Protein AF-A0A381DK82-F1 (afdb_monomer)

Foldseek 3Di:
DAPAVVVVVQQLVQADPVQQVVVCVVDPPDPAAARSHDPVSLLVVLVVCLVPDDLVCCLVRDDDRHPSSVVSNVSNQVVVVDVVSVVVSVVVD

pLDDT: mean 91.91, std 7.05, range [56.94, 98.44]

Sequence (93 aa):
MSYQNEILEKLNKFRDKKYLEFSQKLIPNANASILGVKIPYIKKIAKEISKNYNAEMFLSLYEPKFHEEYLLKAIFLNLQKNINLEISYAKNL

Structure (mmCIF, N/CA/C/O backbone):
data_AF-A0A381DK82-F1
#
_entry.id   AF-A0A381DK82-F1
#
loop_
_atom_site.group_PDB
_atom_site.id
_atom_site.type_symbol
_atom_site.label_atom_id
_atom_site.label_alt_id
_atom_site.label_comp_id
_atom_site.label_asym_id
_atom_site.label_entity_id
_atom_site.label_seq_id
_atom_site.pdbx_PDB_ins_code
_atom_site.Cartn_x
_atom_site.Cartn_y
_atom_site.Cartn_z
_atom_site.occupancy
_atom_site.B_iso_or_equiv
_atom_site.auth_seq_id
_atom_site.auth_comp_id
_atom_site.auth_asym_id
_atom_site.auth_atom_id
_atom_site.pdbx_PDB_model_num
ATOM 1 N N . MET A 1 1 ? 16.640 -10.217 3.863 1.00 56.94 1 MET A N 1
ATOM 2 C CA . MET A 1 1 ? 15.286 -9.824 4.314 1.00 56.94 1 MET A CA 1
ATOM 3 C C . MET A 1 1 ? 14.340 -10.085 3.147 1.00 56.94 1 MET A C 1
ATOM 5 O O . MET A 1 1 ? 14.721 -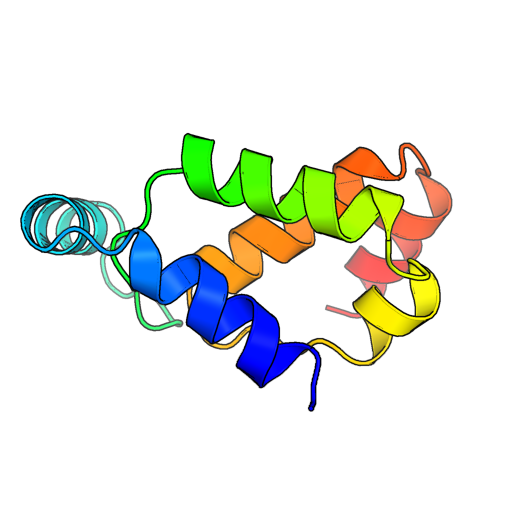9.757 2.034 1.00 56.94 1 MET A O 1
ATOM 9 N N . SER A 1 2 ? 13.201 -10.757 3.345 1.00 85.50 2 SER A N 1
ATOM 10 C CA . SER A 1 2 ? 12.232 -11.001 2.255 1.00 85.50 2 SER A CA 1
ATOM 11 C C . SER A 1 2 ? 11.486 -9.706 1.900 1.00 85.50 2 SER A C 1
ATOM 13 O O . SER A 1 2 ? 11.260 -8.895 2.803 1.00 85.50 2 SER A O 1
ATOM 15 N N . TYR A 1 3 ? 11.052 -9.544 0.638 1.00 91.00 3 TYR A N 1
ATOM 16 C CA . TYR A 1 3 ? 10.149 -8.457 0.214 1.00 91.00 3 TYR A CA 1
ATOM 17 C C . TYR A 1 3 ? 8.947 -8.319 1.151 1.00 91.00 3 TYR A C 1
ATOM 19 O O . TYR A 1 3 ? 8.519 -7.207 1.452 1.00 91.00 3 TYR A O 1
ATOM 27 N N . GLN A 1 4 ? 8.460 -9.449 1.672 1.00 93.06 4 GLN A N 1
ATOM 28 C CA . GLN A 1 4 ? 7.353 -9.484 2.615 1.00 93.06 4 GLN A CA 1
ATOM 29 C C . GLN A 1 4 ? 7.616 -8.636 3.863 1.00 93.06 4 GLN A C 1
ATOM 31 O O . GLN A 1 4 ? 6.797 -7.798 4.233 1.00 93.06 4 GLN A O 1
ATOM 36 N N . ASN A 1 5 ? 8.767 -8.840 4.506 1.00 92.81 5 ASN A N 1
ATOM 37 C CA . ASN A 1 5 ? 9.082 -8.172 5.765 1.00 92.81 5 ASN A CA 1
ATOM 38 C C . ASN A 1 5 ? 9.331 -6.681 5.535 1.00 92.81 5 ASN A C 1
ATOM 40 O O . ASN A 1 5 ? 8.808 -5.855 6.277 1.00 92.81 5 ASN A O 1
ATOM 44 N N . GLU A 1 6 ? 10.065 -6.331 4.476 1.00 94.62 6 GLU A N 1
ATOM 45 C CA . GLU A 1 6 ? 10.376 -4.932 4.177 1.00 94.62 6 GLU A CA 1
ATOM 46 C C . GLU A 1 6 ? 9.110 -4.117 3.863 1.00 94.62 6 GLU A C 1
ATOM 48 O O . GLU A 1 6 ? 8.935 -3.001 4.361 1.00 94.62 6 GLU A O 1
ATOM 53 N N . ILE A 1 7 ? 8.190 -4.672 3.069 1.00 96.19 7 ILE A N 1
ATOM 54 C CA . ILE A 1 7 ? 6.952 -3.973 2.712 1.00 96.19 7 ILE A CA 1
ATOM 55 C C . ILE A 1 7 ? 6.024 -3.854 3.911 1.00 96.19 7 ILE A C 1
ATOM 57 O O . ILE A 1 7 ? 5.475 -2.774 4.149 1.00 96.19 7 ILE A O 1
ATOM 61 N N . LEU A 1 8 ? 5.884 -4.921 4.696 1.00 96.19 8 LEU A N 1
ATOM 62 C CA . LEU A 1 8 ? 5.067 -4.886 5.899 1.00 96.19 8 LEU A CA 1
ATOM 63 C C . LEU A 1 8 ? 5.604 -3.857 6.905 1.00 96.19 8 LEU A C 1
ATOM 65 O O . LEU A 1 8 ? 4.823 -3.100 7.478 1.00 96.19 8 LEU A O 1
ATOM 69 N N . GLU A 1 9 ? 6.924 -3.749 7.077 1.00 96.69 9 GLU A N 1
ATOM 70 C CA . GLU A 1 9 ? 7.544 -2.696 7.890 1.00 96.69 9 GLU A CA 1
ATOM 71 C C . GLU A 1 9 ? 7.236 -1.289 7.362 1.00 96.69 9 GLU A C 1
ATOM 73 O O . GLU A 1 9 ? 6.879 -0.400 8.140 1.00 96.69 9 GLU A O 1
ATOM 78 N N . LYS A 1 10 ? 7.331 -1.068 6.043 1.00 97.31 10 LYS A N 1
ATOM 79 C CA . LYS A 1 10 ? 6.984 0.222 5.423 1.00 97.31 10 LYS A CA 1
ATOM 80 C C . LYS A 1 10 ? 5.508 0.570 5.627 1.00 97.31 10 LYS A C 1
ATOM 82 O O . LYS A 1 10 ? 5.211 1.712 5.970 1.00 97.31 10 LYS A O 1
ATOM 87 N N . LEU A 1 11 ? 4.594 -0.386 5.457 1.00 98.00 11 LEU A N 1
ATOM 88 C CA . LEU A 1 11 ? 3.154 -0.187 5.661 1.00 98.00 11 LEU A CA 1
ATOM 89 C C . LEU A 1 11 ? 2.812 0.061 7.135 1.00 98.00 11 LEU A C 1
ATOM 91 O O . LEU A 1 11 ? 2.023 0.956 7.436 1.00 98.00 11 LEU A O 1
ATOM 95 N N . ASN A 1 12 ? 3.446 -0.667 8.059 1.00 97.25 12 ASN A N 1
ATOM 96 C CA . ASN A 1 12 ? 3.215 -0.528 9.498 1.00 97.25 12 ASN A CA 1
ATOM 97 C C . ASN A 1 12 ? 3.475 0.897 10.009 1.00 97.25 12 ASN A C 1
ATOM 99 O O . ASN A 1 12 ? 2.751 1.367 10.885 1.00 97.25 12 ASN A O 1
ATOM 103 N N . LYS A 1 13 ? 4.435 1.618 9.414 1.00 97.94 13 LYS A N 1
ATOM 104 C CA . LYS A 1 13 ? 4.733 3.026 9.744 1.00 97.94 13 LYS A CA 1
ATOM 105 C C . LYS A 1 13 ? 3.579 3.992 9.451 1.00 97.94 13 LYS A C 1
ATOM 107 O O . LYS A 1 13 ? 3.580 5.101 9.975 1.00 97.94 13 LYS A O 1
ATOM 112 N N . PHE A 1 14 ? 2.613 3.595 8.622 1.00 98.00 14 PHE A N 1
ATOM 113 C CA . PHE A 1 14 ? 1.487 4.434 8.199 1.00 98.00 14 PHE A CA 1
ATOM 114 C C . PHE A 1 14 ? 0.126 3.910 8.668 1.00 98.00 14 PHE A C 1
ATOM 116 O O . PHE A 1 14 ? -0.904 4.358 8.158 1.00 98.00 14 PHE A O 1
ATOM 123 N N . ARG A 1 15 ? 0.098 2.959 9.611 1.00 97.38 15 ARG A N 1
ATOM 124 C CA . ARG A 1 15 ? -1.160 2.453 10.169 1.00 97.38 15 ARG A CA 1
ATOM 125 C C . ARG A 1 15 ? -1.878 3.538 10.955 1.00 97.38 15 ARG A C 1
ATOM 127 O O . ARG A 1 15 ? -1.288 4.224 11.785 1.00 97.38 15 ARG A O 1
ATOM 134 N N . ASP A 1 16 ? -3.177 3.633 10.724 1.00 97.75 16 ASP A N 1
ATOM 135 C CA . ASP A 1 16 ? -4.068 4.563 11.402 1.00 97.75 16 ASP A CA 1
ATOM 136 C C . ASP A 1 16 ? -5.275 3.781 11.927 1.00 97.75 16 ASP A C 1
ATOM 138 O O . ASP A 1 16 ? -6.036 3.191 11.161 1.00 97.75 16 ASP A O 1
ATOM 142 N N . LYS A 1 17 ? -5.451 3.769 13.254 1.00 96.44 17 LYS A N 1
ATOM 143 C CA . LYS A 1 17 ? -6.530 3.022 13.913 1.00 96.44 17 LYS A CA 1
ATOM 144 C C . LYS A 1 17 ? -7.919 3.520 13.505 1.00 96.44 17 LYS A C 1
ATOM 146 O O . LYS A 1 17 ? -8.809 2.708 13.273 1.00 96.44 17 LYS A O 1
ATOM 151 N N . LYS A 1 18 ? -8.110 4.836 13.375 1.00 96.56 18 LYS A N 1
ATOM 152 C CA . LYS A 1 18 ? -9.404 5.400 12.960 1.00 96.56 18 LYS A CA 1
ATOM 153 C C . LYS A 1 18 ? -9.701 5.031 11.511 1.00 96.56 18 LYS A C 1
ATOM 155 O O . LYS A 1 18 ? -10.834 4.701 11.172 1.00 96.56 18 LYS A O 1
ATOM 160 N N . TYR A 1 19 ? -8.679 5.063 10.656 1.00 97.00 19 TYR A N 1
ATOM 161 C CA . TYR A 1 19 ? -8.824 4.655 9.263 1.00 97.00 19 TYR A CA 1
ATOM 162 C C . TYR A 1 19 ? -9.042 3.144 9.112 1.00 97.00 19 TYR A C 1
ATOM 164 O O . TYR A 1 19 ? -9.816 2.738 8.250 1.00 97.00 19 TYR A O 1
ATOM 172 N N . LEU A 1 20 ? -8.425 2.314 9.960 1.00 95.69 20 LEU A N 1
ATOM 173 C CA . LEU A 1 20 ? -8.706 0.879 10.049 1.00 95.69 20 LEU A CA 1
ATOM 174 C C . LEU A 1 20 ? -10.184 0.624 10.361 1.00 95.69 20 LEU A C 1
ATOM 176 O O . LEU A 1 20 ? -10.850 -0.066 9.595 1.00 95.69 20 LEU A O 1
ATOM 180 N N . GLU A 1 21 ? -10.703 1.217 11.438 1.00 94.81 21 GLU A N 1
ATOM 181 C CA . GLU A 1 21 ? -12.107 1.066 11.848 1.00 94.81 21 GLU A CA 1
ATOM 182 C C . GLU A 1 21 ? -13.073 1.536 10.751 1.00 94.81 21 GLU A C 1
ATOM 184 O O . GLU A 1 21 ? -14.089 0.895 10.484 1.00 94.81 21 GLU A O 1
ATOM 189 N N . PHE A 1 22 ? -12.748 2.641 10.078 1.00 94.56 22 PHE A N 1
ATOM 190 C CA . PHE A 1 22 ? -13.498 3.122 8.921 1.00 94.56 22 PHE A CA 1
ATOM 191 C C . PHE A 1 22 ? -13.469 2.121 7.756 1.00 94.56 22 PHE A C 1
ATOM 193 O O . PHE A 1 22 ? -14.511 1.797 7.189 1.00 94.56 22 PHE A O 1
ATOM 200 N N . SER A 1 23 ? -12.289 1.595 7.423 1.00 93.31 23 SER A N 1
ATOM 201 C CA . SER A 1 23 ? -12.098 0.675 6.296 1.00 93.31 23 SER A CA 1
ATOM 202 C C . SER A 1 23 ? -12.782 -0.671 6.535 1.00 93.31 23 SER A C 1
ATOM 204 O O . SER A 1 23 ? -13.395 -1.209 5.620 1.00 93.31 23 SER A O 1
ATOM 206 N N . GLN A 1 24 ? -12.759 -1.183 7.768 1.00 93.44 24 GLN A N 1
ATOM 207 C CA . GLN A 1 24 ? -13.475 -2.403 8.162 1.00 93.44 24 GLN A CA 1
ATOM 208 C C . GLN A 1 24 ? -14.994 -2.269 8.012 1.00 93.44 24 GLN A C 1
ATOM 210 O O . GLN A 1 24 ? -15.659 -3.234 7.649 1.00 93.44 24 GLN A O 1
ATOM 215 N N . LYS A 1 25 ? -15.550 -1.076 8.257 1.00 93.62 25 LYS A N 1
ATOM 216 C CA . LYS A 1 25 ? -16.979 -0.810 8.026 1.00 93.62 25 LYS A CA 1
ATOM 217 C C . LYS A 1 25 ? -17.322 -0.737 6.539 1.00 93.62 25 LYS A C 1
ATOM 219 O O . LYS A 1 25 ? -18.408 -1.154 6.155 1.00 93.62 25 LYS A O 1
ATOM 224 N N . LEU A 1 26 ? -16.421 -0.194 5.717 1.00 93.06 26 LEU A N 1
ATOM 225 C CA . LEU A 1 26 ? -16.619 -0.075 4.269 1.00 93.06 26 LEU A CA 1
ATOM 226 C C . LEU A 1 26 ? -16.419 -1.387 3.508 1.00 93.06 26 LEU A C 1
ATOM 228 O O . LEU A 1 26 ? -17.039 -1.578 2.467 1.00 93.06 26 LEU A O 1
ATOM 232 N N . ILE A 1 27 ? -15.544 -2.261 4.003 1.00 89.00 27 ILE A N 1
ATOM 233 C CA . ILE A 1 27 ? -15.203 -3.542 3.382 1.00 89.00 27 ILE A CA 1
ATOM 234 C C . ILE A 1 27 ? -15.649 -4.660 4.336 1.00 89.00 27 ILE A C 1
ATOM 236 O O . ILE A 1 27 ? -14.810 -5.312 4.969 1.00 89.00 27 ILE A O 1
ATOM 240 N N . PRO A 1 28 ? -16.970 -4.861 4.502 1.00 77.75 28 PRO A N 1
ATOM 241 C CA . PRO A 1 28 ? -17.467 -5.948 5.327 1.00 77.75 28 PRO A CA 1
ATOM 242 C C . PRO A 1 28 ? -17.012 -7.287 4.731 1.00 77.75 28 PRO A C 1
ATOM 244 O O . PRO A 1 28 ? -16.990 -7.456 3.513 1.00 77.75 28 PRO A O 1
ATOM 247 N N . ASN A 1 29 ? -16.661 -8.243 5.595 1.00 82.69 29 ASN A N 1
ATOM 248 C CA . ASN A 1 29 ? -16.228 -9.593 5.210 1.00 82.69 29 ASN A CA 1
ATOM 249 C C . ASN A 1 29 ? -14.977 -9.630 4.314 1.00 82.69 29 ASN A C 1
ATOM 251 O O . ASN A 1 29 ? -14.881 -10.448 3.402 1.00 82.69 29 ASN A O 1
ATOM 255 N N . ALA A 1 30 ? -14.009 -8.744 4.554 1.00 77.44 30 ALA A N 1
ATOM 256 C CA . ALA A 1 30 ? -12.739 -8.799 3.844 1.00 77.44 30 ALA A CA 1
ATOM 257 C C . ALA A 1 30 ? -12.054 -10.170 4.037 1.00 77.44 30 ALA A C 1
ATOM 259 O O . ALA A 1 30 ? -11.761 -10.570 5.162 1.00 77.44 30 ALA A O 1
ATOM 260 N N . ASN A 1 31 ? -11.743 -10.856 2.932 1.00 76.56 31 ASN A N 1
ATOM 261 C CA . ASN A 1 31 ? -10.991 -12.123 2.943 1.00 76.56 31 ASN A CA 1
ATOM 262 C C . ASN A 1 31 ? -9.543 -11.955 3.440 1.00 76.56 31 ASN A C 1
ATOM 264 O O . ASN A 1 31 ? -8.890 -12.930 3.801 1.00 76.56 31 ASN A O 1
ATOM 268 N N . ALA A 1 32 ? -9.037 -10.720 3.438 1.00 82.12 32 ALA A N 1
ATOM 269 C CA . ALA A 1 32 ? -7.717 -10.359 3.929 1.00 82.12 32 ALA A CA 1
ATOM 270 C C . ALA A 1 32 ? -7.835 -9.373 5.095 1.00 82.12 32 ALA A C 1
ATOM 272 O O . ALA A 1 32 ? -8.670 -8.466 5.081 1.00 82.12 32 ALA A O 1
ATOM 273 N N . SER A 1 33 ? -6.943 -9.510 6.076 1.00 92.50 33 SER A N 1
ATOM 274 C CA . SER A 1 33 ? -6.828 -8.563 7.186 1.00 92.50 33 SER A CA 1
ATOM 275 C C . SER A 1 33 ? -6.513 -7.152 6.675 1.00 92.50 33 SER A C 1
ATOM 277 O O . SER A 1 33 ? -5.737 -6.980 5.736 1.00 92.50 33 SER A O 1
ATOM 279 N N . ILE A 1 34 ? -7.080 -6.130 7.316 1.00 95.25 34 ILE A N 1
ATOM 280 C CA . ILE A 1 34 ? -6.874 -4.717 6.961 1.00 95.25 34 ILE A CA 1
ATOM 281 C C . ILE A 1 34 ? -5.869 -4.098 7.944 1.00 95.25 34 ILE A C 1
ATOM 283 O O . ILE A 1 34 ? -5.976 -4.296 9.156 1.00 95.25 34 ILE A O 1
ATOM 287 N N . LEU A 1 35 ? -4.884 -3.350 7.444 1.00 96.69 35 LEU A N 1
ATOM 288 C CA . LEU A 1 35 ? -3.880 -2.666 8.269 1.00 96.69 35 LEU A CA 1
ATOM 289 C C . LEU A 1 35 ? -4.331 -1.271 8.717 1.00 96.69 35 LEU A C 1
ATOM 291 O O . LEU A 1 35 ? -3.931 -0.832 9.799 1.00 96.69 35 LEU A O 1
ATOM 295 N N . GLY A 1 36 ? -5.151 -0.596 7.912 1.00 97.00 36 GLY A N 1
ATOM 296 C CA . GLY A 1 36 ? -5.560 0.791 8.091 1.00 97.00 36 GLY A CA 1
ATOM 297 C C . GLY A 1 36 ? -4.574 1.779 7.475 1.00 97.00 36 GLY A C 1
ATOM 298 O O . GLY A 1 36 ? -4.263 2.785 8.109 1.00 97.00 36 GLY A O 1
ATOM 299 N N . VAL A 1 37 ? -4.069 1.514 6.264 1.00 98.25 37 VAL A N 1
ATOM 300 C CA . VAL A 1 37 ? -3.135 2.419 5.564 1.00 98.25 37 VAL A CA 1
ATOM 301 C C . VAL A 1 37 ? -3.830 3.125 4.401 1.00 98.25 37 VAL A C 1
ATOM 303 O O . VAL A 1 37 ? -4.416 2.504 3.520 1.00 98.25 37 VAL A O 1
ATOM 306 N N . LYS A 1 38 ? -3.735 4.458 4.358 1.00 97.56 38 LYS A N 1
ATOM 307 C CA . LYS A 1 38 ? -4.355 5.265 3.295 1.00 97.56 38 LYS A CA 1
ATOM 308 C C . LYS A 1 38 ? -3.633 5.083 1.955 1.00 97.56 38 LYS A C 1
ATOM 310 O O . LYS A 1 38 ? -2.401 5.108 1.891 1.00 97.56 38 LYS A O 1
ATOM 315 N N . ILE A 1 39 ? -4.403 5.043 0.863 1.00 96.88 39 ILE A N 1
ATOM 316 C CA . ILE A 1 39 ? -3.914 4.884 -0.522 1.00 96.88 39 ILE A CA 1
ATOM 317 C C . ILE A 1 39 ? -2.727 5.797 -0.897 1.00 96.88 39 ILE A C 1
ATOM 319 O O . ILE A 1 39 ? -1.820 5.308 -1.573 1.00 96.88 39 ILE A O 1
ATOM 323 N N . PRO A 1 40 ? -2.651 7.086 -0.500 1.00 98.06 40 PRO A N 1
ATOM 324 C CA . PRO A 1 40 ? -1.499 7.926 -0.833 1.00 98.06 40 PRO A CA 1
ATOM 325 C C . PRO A 1 40 ? -0.155 7.358 -0.349 1.00 98.06 40 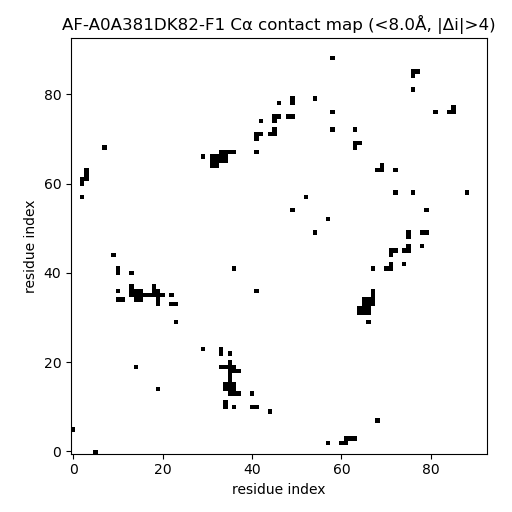PRO A C 1
ATOM 327 O O . PRO A 1 40 ? 0.836 7.445 -1.076 1.00 98.06 40 PRO A O 1
ATOM 330 N N . TYR A 1 41 ? -0.121 6.729 0.831 1.00 98.44 41 TYR A N 1
ATOM 331 C CA . TYR A 1 41 ? 1.091 6.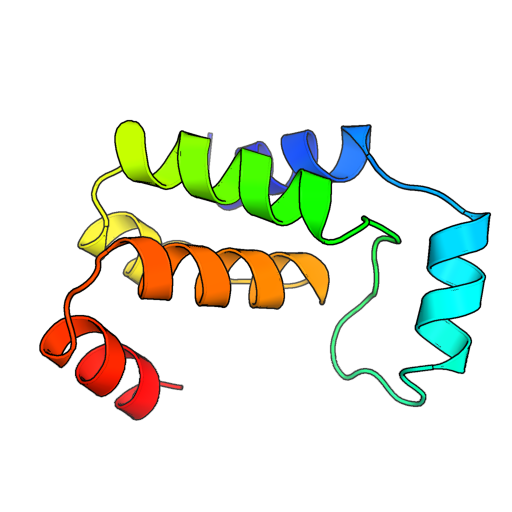093 1.355 1.00 98.44 41 TYR A CA 1
ATOM 332 C C . TYR A 1 41 ? 1.418 4.806 0.598 1.00 98.44 41 TYR A C 1
ATOM 334 O O . TYR A 1 41 ? 2.573 4.593 0.237 1.00 98.44 41 TYR A O 1
ATOM 342 N N . ILE A 1 42 ? 0.401 4.013 0.253 1.00 98.44 42 ILE A N 1
ATOM 343 C CA . ILE A 1 42 ? 0.562 2.810 -0.577 1.00 98.44 42 ILE A CA 1
ATOM 344 C C . ILE A 1 42 ? 1.154 3.183 -1.945 1.00 98.44 42 ILE A C 1
ATOM 346 O O . ILE A 1 42 ? 2.145 2.598 -2.372 1.00 98.44 42 ILE A O 1
ATOM 350 N N . LYS A 1 43 ? 0.622 4.227 -2.600 1.00 98.06 43 LYS A N 1
ATOM 351 C CA . LYS A 1 43 ? 1.156 4.759 -3.866 1.00 98.06 43 LYS A CA 1
ATOM 352 C C . LYS A 1 43 ? 2.608 5.215 -3.734 1.00 98.06 43 LYS A C 1
ATOM 354 O O . LYS A 1 43 ? 3.395 4.995 -4.652 1.00 98.06 43 LYS A O 1
ATOM 359 N N . LYS A 1 44 ? 2.968 5.866 -2.623 1.00 98.06 44 LYS A N 1
ATOM 360 C CA . LYS A 1 44 ? 4.348 6.297 -2.359 1.00 98.06 44 LYS A CA 1
ATOM 361 C C . LYS A 1 44 ? 5.289 5.094 -2.269 1.00 98.06 44 LYS A C 1
ATOM 363 O O . LYS A 1 44 ? 6.323 5.109 -2.927 1.00 98.06 44 LYS A O 1
ATOM 368 N N . ILE A 1 45 ? 4.909 4.066 -1.512 1.00 98.00 45 ILE A N 1
ATOM 369 C CA . ILE A 1 45 ? 5.699 2.840 -1.353 1.00 98.00 45 ILE A CA 1
ATOM 370 C C . ILE A 1 45 ? 5.812 2.099 -2.694 1.00 98.00 45 ILE A C 1
ATOM 372 O O . ILE A 1 45 ? 6.914 1.765 -3.110 1.00 98.00 45 ILE A O 1
ATOM 376 N N . ALA A 1 46 ? 4.710 1.923 -3.430 1.00 97.62 46 ALA A N 1
ATOM 377 C CA . ALA A 1 46 ? 4.725 1.258 -4.735 1.00 97.62 46 ALA A CA 1
ATOM 378 C C . ALA A 1 46 ? 5.661 1.954 -5.741 1.00 97.62 46 ALA A C 1
ATOM 380 O O . ALA A 1 46 ? 6.403 1.283 -6.452 1.00 97.62 46 ALA A O 1
ATOM 381 N N . LYS A 1 47 ? 5.683 3.296 -5.760 1.00 97.12 47 LYS A N 1
ATOM 382 C CA . LYS A 1 47 ? 6.619 4.085 -6.582 1.00 97.12 47 LYS A CA 1
ATOM 383 C C . LYS A 1 47 ? 8.081 3.951 -6.155 1.00 97.12 47 LYS A C 1
ATOM 385 O O . LYS A 1 47 ? 8.969 4.148 -6.978 1.00 97.12 47 LYS A O 1
ATOM 390 N N . GLU A 1 48 ? 8.344 3.720 -4.873 1.00 96.25 48 GLU A N 1
ATOM 391 C CA . GLU A 1 48 ? 9.697 3.469 -4.372 1.00 96.25 48 GLU A CA 1
ATOM 392 C C . GLU A 1 48 ? 10.179 2.093 -4.847 1.00 96.25 48 GLU A C 1
ATOM 394 O O . GLU A 1 48 ? 11.234 1.978 -5.464 1.00 96.25 48 GLU A O 1
ATOM 399 N N . ILE A 1 49 ? 9.347 1.069 -4.652 1.00 95.12 49 ILE A N 1
ATOM 400 C CA . ILE A 1 49 ? 9.609 -0.311 -5.075 1.00 95.12 49 ILE A CA 1
ATOM 401 C C . ILE A 1 49 ? 9.792 -0.379 -6.596 1.00 95.12 49 ILE A C 1
ATOM 403 O O . ILE A 1 49 ? 10.748 -0.988 -7.063 1.00 95.12 49 ILE A O 1
ATOM 407 N N . SER A 1 50 ? 8.951 0.307 -7.381 1.00 93.94 50 SER A N 1
ATOM 408 C CA . SER A 1 50 ? 9.032 0.298 -8.853 1.00 93.94 50 SER A CA 1
ATOM 409 C C . SER A 1 50 ? 10.333 0.868 -9.413 1.00 93.94 50 SER A C 1
ATOM 411 O O . SER A 1 50 ? 10.628 0.651 -10.581 1.00 93.94 50 SER A O 1
ATOM 413 N N . LYS A 1 51 ? 11.086 1.636 -8.619 1.00 94.00 51 LYS A N 1
ATOM 414 C CA . LYS A 1 51 ? 12.393 2.175 -9.019 1.00 94.00 51 LYS A CA 1
ATOM 415 C C . LYS A 1 51 ? 13.549 1.271 -8.620 1.00 94.00 51 LYS A C 1
ATOM 417 O O . LYS A 1 51 ? 14.582 1.292 -9.276 1.00 94.00 51 LYS A O 1
ATOM 422 N N . ASN A 1 52 ? 13.383 0.531 -7.529 1.00 92.25 52 ASN A N 1
ATOM 423 C CA . ASN A 1 52 ? 14.487 -0.147 -6.864 1.00 92.25 52 ASN A CA 1
ATOM 424 C C . ASN A 1 52 ? 14.485 -1.658 -7.112 1.00 92.25 52 ASN A C 1
ATOM 426 O O . ASN A 1 52 ? 15.513 -2.300 -6.917 1.00 92.25 52 ASN A O 1
ATOM 430 N N . TYR A 1 53 ? 13.339 -2.245 -7.466 1.00 92.44 53 TYR A N 1
ATOM 431 C CA . TYR A 1 53 ? 13.180 -3.695 -7.561 1.00 92.44 53 TYR A CA 1
ATOM 432 C C . TYR A 1 53 ? 12.974 -4.151 -9.003 1.00 92.44 53 TYR A C 1
ATOM 434 O O . TYR A 1 53 ? 12.353 -3.463 -9.812 1.00 92.44 53 TYR A O 1
ATOM 442 N N . ASN A 1 54 ? 13.434 -5.368 -9.298 1.00 91.88 54 ASN A N 1
ATOM 443 C CA . ASN A 1 54 ? 13.075 -6.059 -10.530 1.00 91.88 54 ASN A CA 1
ATOM 444 C C . ASN A 1 54 ? 11.585 -6.442 -10.491 1.00 91.88 54 ASN A C 1
ATOM 446 O O . ASN A 1 54 ? 11.134 -7.105 -9.555 1.00 91.88 54 ASN A O 1
ATOM 450 N N . ALA A 1 55 ? 10.827 -6.023 -11.506 1.00 89.94 55 ALA A N 1
ATOM 451 C CA . ALA A 1 55 ? 9.378 -6.184 -11.523 1.00 89.94 55 ALA A CA 1
ATOM 452 C C . ALA A 1 55 ? 8.918 -7.643 -11.592 1.00 89.94 55 ALA A C 1
ATOM 454 O O . ALA A 1 55 ? 7.996 -8.015 -10.871 1.00 89.94 55 ALA A O 1
ATOM 455 N N . GLU A 1 56 ? 9.564 -8.471 -12.411 1.00 88.31 56 GLU A N 1
ATOM 456 C CA . GLU A 1 56 ? 9.208 -9.884 -12.567 1.00 88.31 56 GLU A CA 1
ATOM 457 C C . GLU A 1 56 ? 9.488 -10.661 -11.279 1.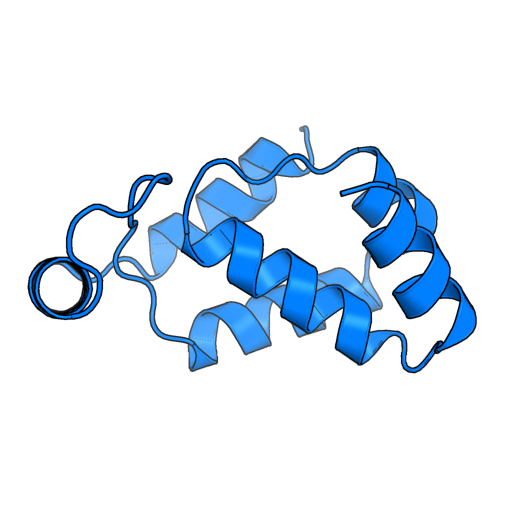00 88.31 56 GLU A C 1
ATOM 459 O O . GLU A 1 56 ? 8.604 -11.347 -10.762 1.00 88.31 56 GLU A O 1
ATOM 464 N N . MET A 1 57 ? 10.678 -10.474 -10.695 1.00 90.56 57 MET A N 1
ATOM 465 C CA . MET A 1 57 ? 11.034 -11.085 -9.412 1.00 90.56 57 MET A CA 1
ATOM 466 C C . MET A 1 57 ? 10.090 -10.640 -8.299 1.00 90.56 57 MET A C 1
ATOM 468 O O . MET A 1 57 ? 9.631 -11.465 -7.512 1.00 90.56 57 MET A O 1
ATOM 472 N N . PHE A 1 58 ? 9.777 -9.344 -8.233 1.00 92.81 58 PHE A N 1
ATOM 473 C CA . PHE A 1 58 ? 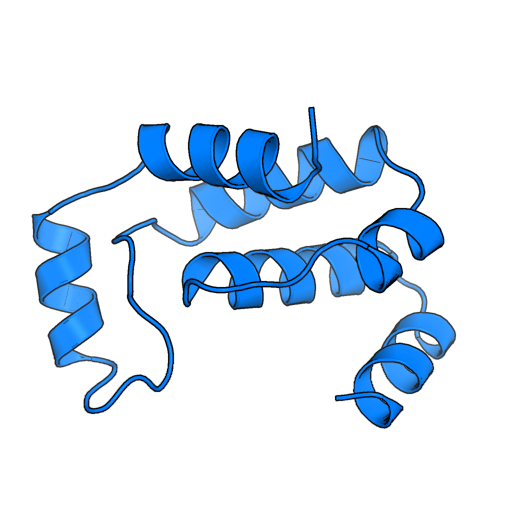8.859 -8.823 -7.232 1.00 92.81 58 PHE A CA 1
ATOM 474 C C . PHE A 1 58 ? 7.471 -9.452 -7.365 1.00 92.81 58 PHE A C 1
ATOM 476 O O . PHE A 1 58 ? 6.930 -9.961 -6.387 1.00 92.81 58 PHE A O 1
ATOM 483 N N . LEU A 1 59 ? 6.904 -9.465 -8.573 1.00 89.38 59 LEU A N 1
ATOM 484 C CA . LEU A 1 59 ? 5.570 -10.014 -8.813 1.00 89.38 59 LEU A CA 1
ATOM 485 C C . LEU A 1 59 ? 5.491 -11.520 -8.531 1.00 89.38 59 LEU A C 1
ATOM 487 O O . LEU A 1 59 ? 4.446 -11.971 -8.053 1.00 89.38 59 LEU A O 1
ATOM 491 N N . SER A 1 60 ? 6.574 -12.263 -8.783 1.00 87.94 60 SER A N 1
ATOM 492 C CA . SER A 1 60 ? 6.652 -13.708 -8.551 1.00 87.94 60 SER A CA 1
ATOM 493 C C . SER A 1 60 ? 6.907 -14.093 -7.093 1.00 87.94 60 SER A C 1
ATOM 495 O O . SER A 1 60 ? 6.423 -15.136 -6.670 1.00 87.94 60 SER A O 1
ATOM 497 N N . LEU A 1 61 ? 7.691 -13.315 -6.340 1.00 90.88 61 LEU A N 1
ATOM 498 C CA . LEU A 1 61 ? 8.135 -13.696 -4.989 1.00 90.88 61 LEU A CA 1
ATOM 499 C C . LEU A 1 61 ? 7.332 -13.027 -3.869 1.00 90.88 61 LEU A C 1
ATOM 501 O O . LEU A 1 61 ? 7.380 -13.475 -2.725 1.00 90.88 61 LEU A O 1
ATOM 505 N N . TYR A 1 62 ? 6.648 -11.920 -4.158 1.00 93.31 62 TYR A N 1
ATOM 506 C CA . TYR A 1 62 ? 5.864 -11.196 -3.165 1.00 93.31 62 TYR A CA 1
ATOM 507 C C . TYR A 1 62 ? 4.425 -11.725 -3.093 1.00 93.31 62 TYR A C 1
ATOM 509 O O . TYR A 1 62 ? 3.678 -11.650 -4.075 1.00 93.31 62 TYR A O 1
ATOM 517 N N . GLU A 1 63 ? 4.021 -12.202 -1.912 1.00 91.69 63 GLU A N 1
ATOM 518 C CA . GLU A 1 63 ? 2.714 -12.812 -1.638 1.00 91.69 63 GLU A CA 1
ATOM 519 C C . GLU A 1 63 ? 1.899 -11.957 -0.645 1.00 91.69 63 GLU A C 1
ATOM 521 O O . GLU A 1 63 ? 2.110 -12.035 0.569 1.00 91.69 63 GLU A O 1
ATOM 526 N N . PRO A 1 64 ? 0.954 -11.131 -1.129 1.00 92.81 64 PRO A N 1
ATOM 527 C CA . PRO A 1 64 ? 0.132 -10.275 -0.278 1.00 92.81 64 PRO A CA 1
ATOM 528 C C . PRO A 1 64 ? -0.705 -11.052 0.747 1.00 92.81 64 PRO A C 1
ATOM 530 O O . PRO A 1 64 ? -1.388 -12.017 0.407 1.00 92.81 64 PRO A O 1
ATOM 533 N N . LYS A 1 65 ? -0.726 -10.582 1.998 1.00 92.75 65 LYS A N 1
ATOM 534 C CA . LYS A 1 65 ? -1.534 -11.153 3.092 1.00 92.75 65 LYS A CA 1
ATOM 535 C C . LYS A 1 65 ? -2.545 -10.163 3.655 1.00 92.75 65 LYS A C 1
ATOM 537 O O . LYS A 1 65 ? -3.603 -10.567 4.135 1.00 92.75 65 LYS A O 1
ATOM 542 N N . PHE A 1 66 ? -2.236 -8.872 3.586 1.00 95.31 66 PHE A N 1
ATOM 543 C CA . PHE A 1 66 ? -3.134 -7.800 4.006 1.00 95.31 66 PHE A CA 1
ATOM 544 C C . PHE A 1 66 ? -3.779 -7.095 2.814 1.00 95.31 66 PHE A C 1
ATOM 546 O O . PHE A 1 66 ? -3.197 -7.018 1.733 1.00 95.31 66 PHE A O 1
ATOM 553 N N . HIS A 1 67 ? -4.964 -6.522 3.019 1.00 94.88 67 HIS A N 1
ATOM 554 C CA . HIS A 1 67 ? -5.694 -5.773 1.994 1.00 94.88 67 HIS A CA 1
ATOM 555 C C . HIS A 1 67 ? -4.812 -4.718 1.303 1.00 94.88 67 HIS A C 1
ATOM 557 O O . HIS A 1 67 ? -4.776 -4.620 0.077 1.00 94.88 67 HIS A O 1
ATOM 563 N N . GLU A 1 68 ? -4.030 -3.969 2.074 1.00 97.00 68 GLU A N 1
ATOM 564 C CA . GLU A 1 68 ? -3.147 -2.935 1.542 1.00 97.00 68 GLU A CA 1
ATOM 565 C C . GLU A 1 68 ? -1.945 -3.483 0.770 1.00 97.00 68 GLU A C 1
ATOM 567 O O . GLU A 1 68 ? -1.426 -2.791 -0.102 1.00 97.00 68 GLU A O 1
ATOM 572 N N . GLU A 1 69 ? -1.534 -4.726 1.019 1.00 96.56 69 GLU A N 1
ATOM 573 C CA . GLU A 1 69 ? -0.514 -5.403 0.215 1.00 96.56 69 GLU A CA 1
ATOM 574 C C . GLU A 1 69 ? -1.057 -5.792 -1.165 1.00 96.56 69 GLU A C 1
ATOM 576 O O . GLU A 1 69 ? -0.358 -5.638 -2.169 1.00 96.56 69 GLU A O 1
ATOM 581 N N . TYR A 1 70 ? -2.325 -6.215 -1.244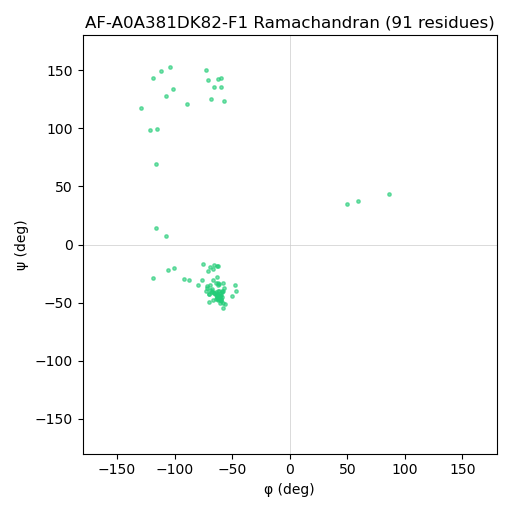 1.00 94.69 70 TYR A N 1
ATOM 582 C CA . TYR A 1 70 ? -2.997 -6.450 -2.526 1.00 94.69 70 TYR A CA 1
ATOM 583 C C . TYR A 1 70 ? -3.111 -5.151 -3.327 1.00 94.69 70 TYR A C 1
ATOM 585 O O . TYR A 1 70 ? -2.762 -5.115 -4.509 1.00 94.69 70 TYR A O 1
ATOM 593 N N . LEU A 1 71 ? -3.525 -4.060 -2.671 1.00 95.81 71 LEU A N 1
ATOM 594 C CA . LEU A 1 71 ? -3.562 -2.736 -3.297 1.00 95.81 71 LEU A CA 1
ATOM 595 C C . LEU A 1 71 ? -2.171 -2.291 -3.763 1.00 95.81 71 LEU A C 1
ATOM 597 O O . LEU A 1 71 ? -2.034 -1.765 -4.866 1.00 95.81 71 LEU A O 1
ATOM 601 N N . LEU A 1 72 ? -1.133 -2.514 -2.952 1.00 97.69 72 LEU A N 1
ATOM 602 C CA . LEU A 1 72 ? 0.245 -2.195 -3.311 1.00 97.69 72 LEU A CA 1
ATOM 603 C C . LEU A 1 72 ? 0.676 -2.946 -4.567 1.00 97.69 72 LEU A C 1
ATOM 605 O O . LEU A 1 72 ? 1.196 -2.317 -5.488 1.00 97.69 72 LEU A O 1
ATOM 609 N N . LYS A 1 73 ? 0.436 -4.261 -4.625 1.00 94.56 73 LYS A N 1
ATOM 610 C CA . LYS A 1 73 ? 0.822 -5.099 -5.766 1.00 94.56 73 LYS A CA 1
ATOM 611 C C . LYS A 1 73 ? 0.084 -4.683 -7.042 1.00 94.56 73 LYS A C 1
ATOM 613 O O . LYS A 1 73 ? 0.717 -4.552 -8.087 1.00 94.56 73 LYS A O 1
ATOM 618 N N . ALA A 1 74 ? -1.210 -4.366 -6.947 1.00 93.62 74 ALA A N 1
ATOM 619 C CA . ALA A 1 74 ? -1.995 -3.852 -8.072 1.00 93.62 74 ALA A CA 1
ATOM 620 C C . ALA A 1 74 ? -1.477 -2.494 -8.585 1.00 93.62 74 ALA A C 1
ATOM 622 O O . ALA A 1 74 ? -1.299 -2.301 -9.787 1.00 93.62 74 ALA A O 1
ATOM 623 N N . ILE A 1 75 ? -1.178 -1.555 -7.680 1.00 96.38 75 ILE A N 1
ATOM 624 C CA . ILE A 1 75 ? -0.618 -0.246 -8.050 1.00 96.38 75 ILE A CA 1
ATOM 625 C C . ILE A 1 75 ? 0.780 -0.409 -8.656 1.00 96.38 75 ILE A C 1
ATOM 627 O O . ILE A 1 75 ? 1.097 0.244 -9.646 1.00 96.38 75 ILE A O 1
ATOM 631 N N . PHE A 1 76 ? 1.617 -1.275 -8.081 1.00 95.69 76 PHE A N 1
ATOM 632 C CA . PHE A 1 76 ? 2.951 -1.573 -8.595 1.00 95.69 76 PHE A CA 1
ATOM 633 C C . PHE A 1 76 ? 2.903 -2.103 -10.029 1.00 95.69 76 PHE A C 1
ATOM 635 O O . PHE A 1 76 ? 3.676 -1.645 -10.869 1.00 95.69 76 PHE A O 1
ATOM 642 N N . LEU A 1 77 ? 1.987 -3.035 -10.306 1.00 93.56 77 LEU A N 1
ATOM 643 C CA . LEU A 1 77 ? 1.789 -3.610 -11.631 1.00 93.56 77 LEU A CA 1
ATOM 644 C C . LEU A 1 77 ? 1.418 -2.522 -12.650 1.00 93.56 77 LEU A C 1
ATOM 646 O O . LEU A 1 77 ? 2.077 -2.399 -13.679 1.00 93.56 77 LEU A O 1
ATOM 650 N N . ASN A 1 78 ? 0.467 -1.649 -12.303 1.00 93.12 78 ASN A N 1
ATOM 651 C CA . ASN A 1 78 ? 0.072 -0.525 -13.157 1.00 93.12 78 ASN A CA 1
ATOM 652 C C . ASN A 1 78 ? 1.221 0.466 -13.432 1.00 93.12 78 ASN A C 1
ATOM 654 O O . ASN A 1 78 ? 1.323 1.037 -14.519 1.00 93.12 78 ASN A O 1
ATOM 658 N N . LEU A 1 79 ? 2.126 0.665 -12.467 1.00 94.88 79 LEU A N 1
AT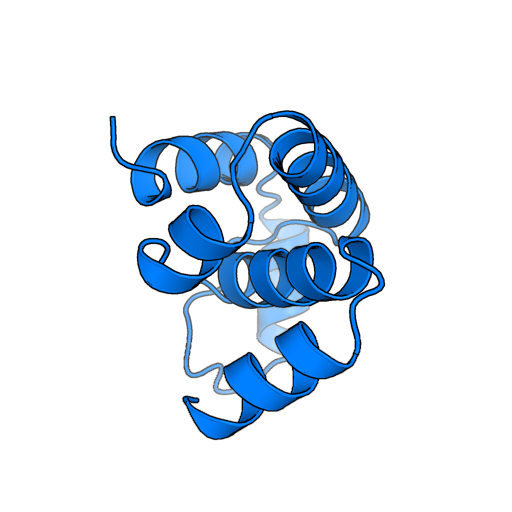OM 659 C CA . LEU A 1 79 ? 3.295 1.533 -12.639 1.00 94.88 79 LEU A CA 1
ATOM 660 C C . LEU A 1 79 ? 4.306 0.994 -13.660 1.00 94.88 79 LEU A C 1
ATOM 662 O O . LEU A 1 79 ? 5.069 1.795 -14.200 1.00 94.88 79 LEU A O 1
ATOM 666 N N . GLN A 1 80 ? 4.293 -0.310 -13.960 1.00 91.69 80 GLN A N 1
ATOM 667 C CA . GLN A 1 80 ? 5.161 -0.893 -14.989 1.00 91.69 80 GLN A CA 1
ATOM 668 C C . GLN A 1 80 ? 4.770 -0.449 -16.401 1.00 91.69 80 GLN A C 1
ATOM 670 O O . GLN A 1 80 ? 5.587 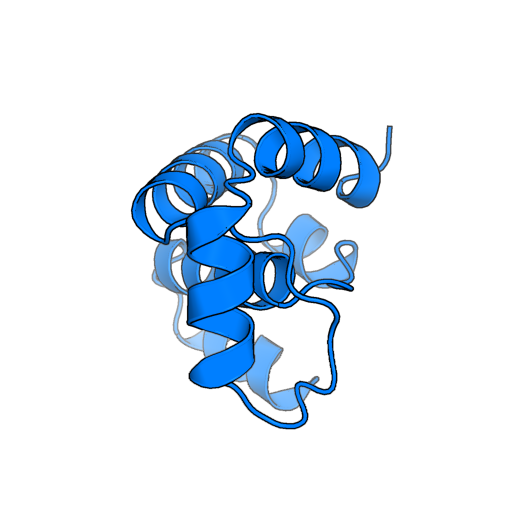-0.553 -17.313 1.00 91.69 80 GLN A O 1
ATOM 675 N N . LYS A 1 81 ? 3.536 0.049 -16.592 1.00 89.25 81 LYS A N 1
ATOM 676 C CA . LYS A 1 81 ? 2.993 0.459 -17.898 1.00 89.25 81 LYS A CA 1
ATOM 677 C C . LYS A 1 81 ? 3.188 -0.615 -18.978 1.00 89.25 81 LYS A C 1
ATOM 679 O O . LYS A 1 81 ? 3.424 -0.301 -20.143 1.00 89.25 81 LYS A O 1
ATOM 684 N N . ASN A 1 82 ? 3.110 -1.882 -18.579 1.00 89.62 82 ASN A N 1
ATOM 685 C CA . ASN A 1 82 ? 3.319 -3.032 -19.444 1.00 89.62 82 ASN A CA 1
ATOM 686 C C . ASN A 1 82 ? 2.057 -3.896 -19.435 1.00 89.62 82 ASN A C 1
ATOM 688 O O . ASN A 1 82 ? 1.839 -4.700 -18.531 1.00 89.62 82 ASN A O 1
ATOM 692 N N . ILE A 1 83 ? 1.236 -3.726 -20.471 1.00 87.62 83 ILE A N 1
ATOM 693 C CA . ILE A 1 83 ? -0.050 -4.416 -20.599 1.00 87.62 83 ILE A CA 1
ATOM 694 C C . ILE A 1 83 ? 0.101 -5.942 -20.676 1.00 87.62 83 ILE A C 1
ATOM 696 O O . ILE A 1 83 ? -0.733 -6.678 -20.158 1.00 87.62 83 ILE A O 1
ATOM 700 N N . ASN A 1 84 ? 1.189 -6.443 -21.268 1.00 88.50 84 ASN A N 1
ATOM 701 C CA . ASN A 1 84 ? 1.428 -7.883 -21.369 1.00 88.50 84 ASN A CA 1
ATOM 702 C C . ASN A 1 84 ? 1.741 -8.485 -19.996 1.00 88.50 84 ASN A C 1
ATOM 704 O O . ASN A 1 84 ? 1.258 -9.569 -19.671 1.00 88.50 84 ASN A O 1
ATOM 708 N N . LEU A 1 85 ? 2.509 -7.759 -19.179 1.00 86.12 85 LEU A N 1
ATOM 709 C CA . LEU A 1 85 ? 2.782 -8.138 -17.796 1.00 86.12 85 LEU A CA 1
ATOM 710 C C . LEU A 1 85 ? 1.496 -8.129 -16.960 1.00 86.12 85 LEU A C 1
ATOM 712 O O . LEU A 1 85 ? 1.256 -9.071 -16.210 1.00 86.12 85 LEU A O 1
ATOM 716 N N . GLU A 1 86 ? 0.647 -7.111 -17.134 1.00 84.62 86 GLU A N 1
ATOM 717 C CA . GLU A 1 86 ? -0.668 -7.024 -16.487 1.00 84.62 86 GLU A CA 1
ATOM 718 C C . GLU A 1 86 ? -1.558 -8.229 -16.818 1.00 84.62 86 GLU A C 1
ATOM 720 O O . GLU A 1 86 ? -2.072 -8.890 -15.915 1.00 84.62 86 GLU A O 1
ATOM 725 N N . ILE A 1 87 ? -1.689 -8.556 -18.108 1.00 85.81 87 ILE A N 1
ATOM 726 C CA . ILE A 1 87 ? -2.484 -9.696 -18.581 1.00 85.81 87 ILE A CA 1
ATOM 727 C C . ILE A 1 87 ? -1.908 -11.020 -18.067 1.00 85.81 87 ILE A C 1
ATOM 729 O O . ILE A 1 87 ? -2.665 -11.894 -17.648 1.00 85.81 87 ILE A O 1
ATOM 733 N N . SER A 1 88 ? -0.584 -11.188 -18.106 1.00 85.69 88 SER A N 1
ATOM 734 C CA . SER A 1 88 ? 0.080 -12.398 -17.609 1.00 85.69 88 SER A CA 1
ATOM 735 C C . SER A 1 88 ? -0.184 -12.597 -16.119 1.00 85.69 88 SER A C 1
ATOM 737 O O . SER A 1 88 ? -0.592 -13.675 -15.697 1.00 85.69 88 SER A O 1
ATOM 739 N N . TYR A 1 89 ? -0.035 -11.540 -15.321 1.00 84.25 89 TYR A N 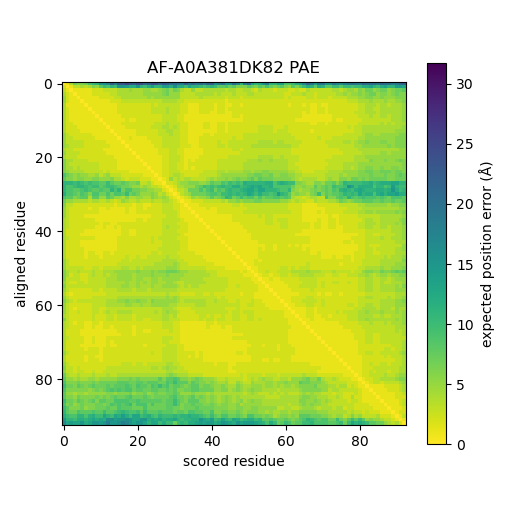1
ATOM 740 C CA . TYR A 1 89 ? -0.286 -11.597 -13.888 1.00 84.25 89 TYR A CA 1
ATOM 741 C C . TYR A 1 89 ? -1.752 -11.931 -13.575 1.00 84.25 89 TYR A C 1
ATOM 743 O O . TYR A 1 89 ? -2.018 -12.809 -12.760 1.00 84.25 89 TYR A O 1
ATOM 751 N N . ALA A 1 90 ? -2.704 -11.299 -14.270 1.00 82.50 90 ALA A N 1
ATOM 752 C CA . ALA A 1 90 ? -4.133 -11.532 -14.062 1.00 82.50 90 ALA A CA 1
ATOM 753 C C . ALA A 1 90 ? -4.585 -12.966 -14.390 1.00 82.50 90 ALA A C 1
ATOM 755 O O . ALA A 1 90 ? -5.544 -13.448 -13.801 1.00 82.50 90 ALA A O 1
ATOM 756 N N . LYS A 1 91 ? -3.900 -13.655 -15.312 1.00 82.31 91 LYS A N 1
ATOM 757 C CA . LYS A 1 91 ? -4.185 -15.057 -15.662 1.00 82.31 91 LYS A CA 1
ATOM 758 C C . LYS A 1 91 ? -3.699 -16.069 -14.620 1.00 82.31 91 LYS A C 1
ATOM 760 O O . LYS A 1 91 ? -4.111 -17.220 -14.688 1.00 82.31 91 LYS A O 1
ATOM 765 N N . ASN A 1 92 ? -2.804 -15.658 -13.723 1.00 73.94 92 ASN A N 1
ATOM 766 C CA . ASN A 1 92 ? -2.189 -16.510 -12.701 1.00 73.94 92 ASN A CA 1
ATOM 767 C C . ASN A 1 92 ? -2.716 -16.218 -11.278 1.00 73.94 92 ASN A C 1
ATOM 769 O O . ASN A 1 92 ? -2.154 -16.736 -10.313 1.00 73.94 92 ASN A O 1
ATOM 773 N N . LEU A 1 93 ? -3.740 -15.363 -11.151 1.00 66.94 93 LEU A N 1
ATOM 774 C CA . LEU A 1 93 ? -4.511 -15.131 -9.921 1.00 66.94 93 LEU A CA 1
ATOM 775 C C . LEU A 1 93 ? -5.629 -16.167 -9.790 1.00 66.94 93 LEU A C 1
ATOM 777 O O . LEU A 1 93 ? -5.885 -16.575 -8.637 1.00 66.94 93 LEU A O 1
#

Solvent-accessible surface area (backbone atoms only — not comparable to full-atom values): 5474 Å² total; per-residue (Å²): 134,58,69,61,57,58,50,50,54,61,48,61,78,51,51,31,72,70,52,26,58,51,47,49,69,75,44,69,85,57,95,38,56,73,70,19,59,58,66,73,58,40,53,52,52,26,59,50,47,66,73,76,48,62,66,68,60,46,67,74,72,50,78,67,66,35,46,61,42,47,53,26,52,54,52,34,52,61,70,65,75,41,69,68,60,49,54,53,52,64,75,75,110

Radius of gyration: 13.34 Å; Cα contacts (8 Å, |Δi|>4): 85; chains: 1; bounding box: 33×24×35 Å

Organism: NCBI:txid32024

Secondary structure (DSSP, 8-state):
--HHHHHHHHHHTT--HHHHHHHHHHSTT-SSB-----HHHHHHHHHHHHHHS-HHHHHHH----BHHHHHHHHHHHHHT--HHHHHHHHHT-

Mean predicted aligned error: 3.54 Å

InterPro domains:
  IPR014825 DNA alkylation repair enzyme [PF08713] (7-77)